Protein AF-A0A0A0K7F9-F1 (afdb_monomer_lite)

Radius of gyration: 14.3 Å; chains: 1; bounding box: 51×20×27 Å

Structure (mmCIF, N/CA/C/O backbone):
data_AF-A0A0A0K7F9-F1
#
_entry.id   AF-A0A0A0K7F9-F1
#
loop_
_atom_site.group_PDB
_atom_site.id
_atom_site.type_symbol
_atom_site.label_atom_id
_atom_site.label_alt_id
_atom_site.label_comp_id
_atom_site.label_asym_id
_atom_site.label_entity_id
_atom_site.label_seq_id
_atom_site.pdbx_PDB_ins_code
_atom_site.Cartn_x
_atom_site.Cartn_y
_atom_site.Cartn_z
_atom_site.occupancy
_atom_site.B_iso_or_equiv
_atom_site.auth_seq_id
_atom_site.auth_comp_id
_atom_site.auth_asym_id
_atom_site.auth_atom_id
_atom_site.pdbx_PDB_model_num
ATOM 1 N N . MET A 1 1 ? 19.541 -2.576 3.528 1.00 57.06 1 MET A N 1
ATOM 2 C CA . MET A 1 1 ? 18.963 -1.834 2.383 1.00 57.06 1 MET A CA 1
ATOM 3 C C . MET A 1 1 ? 17.455 -1.748 2.613 1.00 57.06 1 MET A C 1
ATOM 5 O O . MET A 1 1 ? 16.834 -2.790 2.758 1.00 57.06 1 MET A O 1
ATOM 9 N N . HIS A 1 2 ? 16.906 -0.538 2.755 1.00 83.38 2 HIS A N 1
ATOM 10 C CA . HIS A 1 2 ? 15.570 -0.234 3.313 1.00 83.38 2 HIS A CA 1
ATOM 11 C C . HIS A 1 2 ? 14.704 0.555 2.309 1.00 83.38 2 HIS A C 1
ATOM 13 O O . HIS A 1 2 ? 14.181 1.621 2.613 1.00 83.38 2 HIS A O 1
ATOM 19 N N . LEU A 1 3 ? 14.628 0.080 1.061 1.00 92.56 3 LEU A N 1
ATOM 20 C CA . LEU A 1 3 ? 14.167 0.894 -0.077 1.00 92.56 3 LEU A CA 1
ATOM 21 C C . LEU A 1 3 ? 12.669 1.244 -0.069 1.00 92.56 3 LEU A C 1
ATOM 23 O O . LEU A 1 3 ? 12.303 2.229 -0.692 1.00 92.56 3 LEU A O 1
ATOM 27 N N . CYS A 1 4 ? 11.833 0.469 0.626 1.00 97.00 4 CYS A N 1
ATOM 28 C CA . CYS A 1 4 ? 10.380 0.691 0.731 1.00 97.00 4 CYS A CA 1
ATOM 29 C C . CYS A 1 4 ? 9.926 0.762 2.200 1.00 97.00 4 CYS A C 1
ATOM 31 O O . CYS A 1 4 ? 8.844 0.294 2.567 1.00 97.00 4 CYS A O 1
ATOM 33 N N . ASP A 1 5 ? 10.811 1.232 3.088 1.00 96.56 5 ASP A N 1
ATOM 34 C CA . ASP A 1 5 ? 10.551 1.265 4.530 1.00 96.56 5 ASP A CA 1
ATOM 35 C C . ASP A 1 5 ? 9.466 2.275 4.905 1.00 96.56 5 ASP A C 1
ATOM 37 O O . ASP A 1 5 ? 8.752 2.054 5.883 1.00 96.56 5 ASP A O 1
ATOM 41 N N . LEU A 1 6 ? 9.334 3.364 4.145 1.00 97.00 6 LEU A N 1
ATOM 42 C CA . LEU A 1 6 ? 8.302 4.370 4.374 1.00 97.00 6 LEU A CA 1
ATOM 43 C C . LEU A 1 6 ? 6.913 3.776 4.115 1.00 97.00 6 LEU A C 1
ATOM 45 O O . LEU A 1 6 ? 6.088 3.742 5.025 1.00 97.00 6 LEU A O 1
ATOM 49 N N . GLU A 1 7 ? 6.691 3.208 2.930 1.00 98.00 7 GLU A N 1
ATOM 50 C CA . GLU A 1 7 ? 5.416 2.600 2.536 1.00 98.00 7 GLU A CA 1
ATOM 51 C C . GLU A 1 7 ? 5.065 1.426 3.455 1.00 98.00 7 GLU A C 1
ATOM 53 O O . GLU A 1 7 ? 3.919 1.281 3.887 1.00 98.00 7 GLU A O 1
ATOM 58 N N . LYS A 1 8 ? 6.068 0.615 3.826 1.00 97.62 8 LYS A N 1
ATOM 59 C CA . LYS A 1 8 ? 5.904 -0.458 4.813 1.00 97.62 8 LYS A CA 1
ATOM 60 C C . LYS A 1 8 ? 5.426 0.094 6.154 1.00 97.62 8 LYS A C 1
ATOM 62 O O . LYS A 1 8 ? 4.493 -0.456 6.736 1.00 97.62 8 LYS A O 1
ATOM 67 N N . LYS A 1 9 ? 6.078 1.138 6.678 1.00 97.94 9 LYS A N 1
ATOM 68 C CA . LYS A 1 9 ? 5.716 1.743 7.970 1.00 97.94 9 LYS A CA 1
ATOM 69 C C . LYS A 1 9 ? 4.313 2.328 7.925 1.00 97.94 9 LYS A C 1
ATOM 71 O O . LYS A 1 9 ? 3.550 2.070 8.850 1.00 97.94 9 LYS A O 1
ATOM 76 N N . GLU A 1 10 ? 3.959 3.046 6.864 1.00 98.12 10 GLU A N 1
ATOM 77 C CA . GLU A 1 10 ? 2.614 3.599 6.684 1.00 98.12 10 GLU A CA 1
ATOM 78 C C . GLU A 1 10 ? 1.555 2.489 6.677 1.00 98.12 10 GLU A C 1
ATOM 80 O O . GLU A 1 10 ? 0.595 2.547 7.450 1.00 98.12 10 GLU A O 1
ATOM 85 N N . TYR A 1 11 ? 1.766 1.432 5.885 1.00 98.31 11 TYR A N 1
ATOM 86 C CA . TYR A 1 11 ? 0.846 0.298 5.818 1.00 98.31 11 TYR A CA 1
ATOM 87 C C . TYR A 1 11 ? 0.698 -0.416 7.169 1.00 98.31 11 TYR A C 1
ATOM 89 O O . TYR A 1 11 ? -0.418 -0.606 7.657 1.00 98.31 11 TYR A O 1
ATOM 97 N N . LEU A 1 12 ? 1.814 -0.763 7.819 1.00 97.88 12 LEU A N 1
ATOM 98 C CA . LEU A 1 12 ? 1.791 -1.442 9.116 1.00 97.88 12 LEU A CA 1
ATOM 99 C C . LEU A 1 12 ? 1.196 -0.565 10.222 1.00 97.88 12 LEU A C 1
ATOM 101 O O . LEU A 1 12 ? 0.521 -1.085 11.110 1.00 97.88 12 LEU A O 1
ATOM 105 N N . ASN A 1 13 ? 1.431 0.747 10.188 1.00 98.38 13 ASN A N 1
ATOM 106 C CA . ASN A 1 13 ? 0.832 1.671 11.143 1.00 98.38 13 ASN A CA 1
ATOM 107 C C . ASN A 1 13 ? -0.687 1.734 10.963 1.00 98.38 13 ASN A C 1
ATOM 109 O O . ASN A 1 13 ? -1.414 1.627 11.946 1.00 98.38 13 ASN A O 1
ATOM 113 N N . CYS A 1 14 ? -1.171 1.807 9.720 1.00 98.50 14 CYS A N 1
ATOM 114 C CA . CYS A 1 14 ? -2.603 1.747 9.441 1.00 98.50 14 CYS A CA 1
ATOM 115 C C . CYS A 1 14 ? -3.235 0.450 9.953 1.00 98.50 14 CYS A C 1
ATOM 117 O O . CYS A 1 14 ? -4.292 0.495 10.575 1.00 98.50 14 CYS A O 1
ATOM 119 N N . LEU A 1 15 ? -2.597 -0.709 9.754 1.00 98.12 15 LEU A N 1
ATOM 120 C CA . LEU A 1 15 ? -3.123 -1.971 10.288 1.00 98.12 15 LEU A CA 1
ATOM 121 C C . LEU A 1 15 ? -3.261 -1.919 11.812 1.00 98.12 15 LEU A C 1
ATOM 123 O O . LEU A 1 15 ? -4.297 -2.302 12.346 1.00 98.12 15 LEU A O 1
ATOM 127 N N . LYS A 1 16 ? -2.253 -1.390 12.511 1.00 98.06 16 LYS A N 1
ATOM 128 C CA . LYS A 1 16 ? -2.295 -1.256 13.973 1.00 98.06 16 LYS A CA 1
ATOM 129 C C . LYS A 1 16 ? -3.425 -0.333 14.434 1.00 98.06 16 LYS A C 1
ATOM 131 O O . LYS A 1 16 ? -4.146 -0.683 15.361 1.00 98.06 16 LYS A O 1
ATOM 136 N N . THR A 1 17 ? -3.606 0.818 13.789 1.00 97.94 17 THR A N 1
ATOM 137 C CA . THR A 1 17 ? -4.622 1.806 14.195 1.00 97.94 17 THR A CA 1
ATOM 138 C C . THR A 1 17 ? -6.037 1.449 13.741 1.00 97.94 17 THR A C 1
ATOM 140 O O . THR A 1 17 ? -7.006 1.887 14.354 1.00 97.94 17 THR A O 1
ATOM 143 N N . SER A 1 18 ? -6.180 0.632 12.696 1.00 97.06 18 SER A N 1
ATOM 144 C CA . SER A 1 18 ? -7.477 0.199 12.159 1.00 97.06 18 SER A CA 1
ATOM 145 C C . SER A 1 18 ? -8.023 -1.085 12.793 1.00 97.06 18 SER A C 1
ATOM 147 O O . SER A 1 18 ? -9.114 -1.520 12.418 1.00 97.06 18 SER A O 1
ATOM 149 N N . GLY A 1 19 ? -7.299 -1.689 13.744 1.00 96.62 19 GLY A N 1
ATOM 150 C CA . GLY A 1 19 ? -7.667 -2.976 14.340 1.00 96.62 19 GLY A CA 1
ATOM 151 C C . GLY A 1 19 ? -7.472 -4.146 13.374 1.00 96.62 19 GLY A C 1
ATOM 152 O O . GLY A 1 19 ? -8.314 -5.031 13.305 1.00 96.62 19 GLY A O 1
ATOM 153 N N . HIS A 1 20 ? -6.385 -4.117 12.598 1.00 94.88 20 HIS A N 1
ATOM 154 C CA . HIS A 1 20 ? -6.012 -5.110 11.582 1.00 94.88 20 HIS A CA 1
ATOM 155 C C . HIS A 1 20 ? -7.002 -5.255 10.413 1.00 94.88 20 HIS A C 1
ATOM 157 O O . HIS A 1 20 ? -6.996 -6.254 9.693 1.00 94.88 20 HIS A O 1
ATOM 163 N N . LYS A 1 21 ? -7.804 -4.215 10.173 1.00 95.06 21 LYS A N 1
ATOM 164 C CA . LYS A 1 21 ? -8.762 -4.120 9.068 1.00 95.06 21 LYS A CA 1
ATOM 165 C C . LYS A 1 21 ? -8.068 -3.729 7.764 1.00 95.06 21 LYS A C 1
ATOM 167 O O . LYS A 1 21 ? -7.946 -2.549 7.424 1.00 95.06 21 LYS A O 1
ATOM 172 N N . SER A 1 22 ? -7.559 -4.735 7.053 1.00 92.50 22 SER A N 1
ATOM 173 C CA . SER A 1 22 ? -6.751 -4.571 5.834 1.00 92.50 22 SER A CA 1
ATOM 174 C C . SER A 1 22 ? -7.457 -3.784 4.726 1.00 92.50 22 SER A C 1
ATOM 176 O O . SER A 1 22 ? -6.804 -3.045 3.989 1.00 92.50 22 SER A O 1
ATOM 178 N N . GLU A 1 23 ? -8.783 -3.872 4.634 1.00 94.06 23 GLU A N 1
ATOM 179 C CA . GLU A 1 23 ? -9.609 -3.146 3.670 1.00 94.06 23 GLU A CA 1
ATOM 180 C C . GLU A 1 23 ? -9.490 -1.623 3.829 1.00 94.06 23 GLU A C 1
ATOM 182 O O . GLU A 1 23 ? -9.378 -0.900 2.836 1.00 94.06 23 GLU A O 1
ATOM 187 N N . LYS A 1 24 ? -9.382 -1.130 5.071 1.00 95.56 24 LYS A N 1
ATOM 188 C CA . LYS A 1 24 ? -9.174 0.300 5.363 1.00 95.56 24 LYS A CA 1
ATOM 189 C C . LYS A 1 24 ? -7.785 0.780 4.942 1.00 95.56 24 LYS A C 1
ATOM 191 O O . LYS A 1 24 ? -7.591 1.955 4.634 1.00 95.56 24 LYS A O 1
ATOM 196 N N . CYS A 1 25 ? -6.829 -0.142 4.887 1.00 97.69 25 CYS A N 1
ATOM 197 C CA . CYS A 1 25 ? -5.436 0.116 4.545 1.00 97.69 25 CYS A CA 1
ATOM 198 C C . CYS A 1 25 ? -5.088 -0.263 3.099 1.00 97.69 25 CYS A C 1
ATOM 200 O O . CYS A 1 25 ? -3.916 -0.194 2.724 1.00 97.69 25 CYS A O 1
ATOM 202 N N . ARG A 1 26 ? -6.080 -0.628 2.268 1.00 96.06 26 ARG A N 1
ATOM 203 C CA . ARG A 1 26 ? -5.876 -1.111 0.890 1.00 96.06 26 ARG A CA 1
ATOM 204 C C . ARG A 1 26 ? -5.062 -0.142 0.028 1.00 96.06 26 ARG A C 1
ATOM 206 O O . ARG A 1 26 ? -4.216 -0.560 -0.746 1.00 96.06 26 ARG A O 1
ATOM 213 N N . HIS A 1 27 ? -5.268 1.164 0.171 1.00 95.75 27 HIS A N 1
ATOM 214 C CA . HIS A 1 27 ? -4.496 2.159 -0.581 1.00 95.75 27 HIS A CA 1
ATOM 215 C C . HIS A 1 27 ? -3.007 2.204 -0.174 1.00 95.75 27 HIS A C 1
ATOM 217 O O . HIS A 1 27 ? -2.151 2.477 -1.012 1.00 95.75 27 HIS A O 1
ATOM 223 N N . LEU A 1 28 ? -2.680 1.895 1.086 1.00 97.75 28 LEU A N 1
ATOM 224 C CA . LEU A 1 28 ? -1.298 1.846 1.581 1.00 97.75 28 LEU A CA 1
ATOM 225 C C . LEU A 1 28 ? -0.614 0.532 1.215 1.00 97.75 28 LEU A C 1
ATOM 227 O O . LEU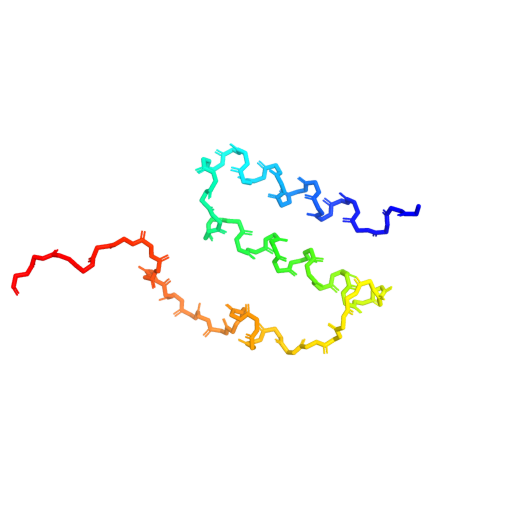 A 1 28 ? 0.552 0.542 0.826 1.00 97.75 28 LEU A O 1
ATOM 231 N N . SER A 1 29 ? -1.339 -0.591 1.279 1.00 97.19 29 SER A N 1
ATOM 232 C CA . SER A 1 29 ? -0.810 -1.867 0.788 1.00 97.19 29 SER A CA 1
ATOM 233 C C . SER A 1 29 ? -0.517 -1.801 -0.712 1.00 97.19 29 SER A C 1
ATOM 235 O O . SER A 1 29 ? 0.530 -2.287 -1.135 1.00 97.19 29 SER A O 1
ATOM 237 N N . LYS A 1 30 ? -1.370 -1.112 -1.489 1.00 97.00 30 LYS A N 1
ATOM 238 C CA . LYS A 1 30 ? -1.144 -0.819 -2.911 1.00 97.00 30 LYS A CA 1
ATOM 239 C C . LYS A 1 30 ? 0.205 -0.128 -3.139 1.00 97.00 30 LYS A C 1
ATOM 241 O O . LYS A 1 30 ? 1.060 -0.681 -3.826 1.00 97.00 30 LYS A O 1
ATOM 246 N N . ARG A 1 31 ? 0.424 1.022 -2.485 1.00 97.44 31 ARG A N 1
ATOM 247 C CA . ARG A 1 31 ? 1.672 1.804 -2.585 1.00 97.44 31 ARG A CA 1
ATOM 248 C C . ARG A 1 31 ? 2.901 0.988 -2.184 1.00 97.44 31 ARG A C 1
ATOM 250 O O . ARG A 1 31 ? 3.945 1.066 -2.827 1.00 97.44 31 ARG A O 1
ATOM 257 N N . TYR A 1 32 ? 2.777 0.175 -1.135 1.00 97.56 32 TYR A N 1
ATOM 258 C CA . TYR A 1 32 ? 3.872 -0.678 -0.681 1.00 97.56 32 TYR A CA 1
ATOM 259 C C . TYR A 1 32 ? 4.256 -1.743 -1.716 1.00 97.56 32 TYR A C 1
ATOM 261 O O . TYR A 1 32 ? 5.444 -1.955 -1.971 1.00 97.56 32 TYR A O 1
ATOM 269 N N . LEU A 1 33 ? 3.272 -2.396 -2.335 1.00 96.69 33 LEU A N 1
ATOM 270 C CA . LEU A 1 33 ? 3.515 -3.403 -3.369 1.00 96.69 33 LEU A CA 1
ATOM 271 C C . LEU A 1 33 ? 4.091 -2.782 -4.645 1.00 96.69 33 LEU A C 1
ATOM 273 O O . LEU A 1 33 ? 5.051 -3.321 -5.195 1.00 96.69 33 LEU A O 1
ATOM 277 N N . GLU A 1 34 ? 3.585 -1.619 -5.058 1.00 96.50 34 GLU A N 1
ATOM 278 C CA . GLU A 1 34 ? 4.121 -0.854 -6.191 1.00 96.50 34 GLU A CA 1
ATOM 279 C C . GLU A 1 34 ? 5.606 -0.526 -5.992 1.00 96.50 34 GLU A C 1
ATOM 281 O O . GLU A 1 34 ? 6.419 -0.851 -6.859 1.00 96.50 34 GLU A O 1
ATOM 286 N N . CYS A 1 35 ? 5.990 -0.009 -4.816 1.00 97.88 35 CYS A N 1
ATOM 287 C CA . CYS A 1 35 ? 7.399 0.253 -4.503 1.00 97.88 35 CYS A CA 1
ATOM 288 C C . CYS A 1 35 ? 8.256 -1.013 -4.633 1.00 97.88 35 CYS A C 1
ATOM 290 O O . CYS A 1 35 ? 9.326 -0.999 -5.247 1.00 97.88 35 CYS A O 1
ATOM 292 N N . ARG A 1 36 ? 7.789 -2.143 -4.086 1.00 97.12 36 ARG A N 1
ATOM 293 C CA . ARG A 1 36 ? 8.553 -3.395 -4.144 1.00 97.12 36 ARG A CA 1
ATOM 294 C C . ARG A 1 36 ? 8.739 -3.892 -5.572 1.00 97.12 36 ARG A C 1
ATOM 296 O O . ARG A 1 36 ? 9.832 -4.352 -5.894 1.00 97.12 36 ARG A O 1
ATOM 303 N N . MET A 1 37 ? 7.719 -3.789 -6.416 1.00 96.50 37 MET A N 1
ATOM 304 C CA . MET A 1 37 ? 7.818 -4.177 -7.825 1.00 96.50 37 MET A CA 1
ATOM 305 C C . MET A 1 37 ? 8.731 -3.236 -8.620 1.00 96.50 37 MET A C 1
ATOM 307 O O . MET A 1 37 ? 9.538 -3.701 -9.425 1.00 96.50 37 MET A O 1
ATOM 311 N N . GLU A 1 38 ? 8.668 -1.925 -8.370 1.00 96.25 38 GLU A N 1
ATOM 312 C CA . GLU A 1 38 ? 9.533 -0.936 -9.028 1.00 96.25 38 GLU A CA 1
ATOM 313 C C . GLU A 1 38 ? 11.013 -1.154 -8.682 1.00 96.25 38 GLU A C 1
ATOM 315 O O . GLU A 1 38 ? 11.883 -1.095 -9.552 1.00 96.25 38 GLU A O 1
ATOM 320 N N . LYS A 1 39 ? 11.306 -1.473 -7.416 1.00 96.00 39 LYS A N 1
ATOM 321 C CA . LYS A 1 39 ? 12.670 -1.740 -6.934 1.00 96.00 39 LYS A CA 1
ATOM 322 C C . LYS A 1 39 ? 13.139 -3.178 -7.176 1.00 96.00 39 LYS A C 1
ATOM 324 O O . LYS A 1 39 ? 14.196 -3.552 -6.675 1.00 96.00 39 LYS A O 1
ATOM 329 N N . ASN A 1 40 ? 12.380 -3.978 -7.930 1.00 95.19 40 ASN A N 1
ATOM 330 C CA . ASN A 1 40 ? 12.662 -5.394 -8.202 1.00 95.19 40 ASN A CA 1
ATOM 331 C C . ASN A 1 40 ? 12.839 -6.240 -6.919 1.00 95.19 40 ASN A C 1
ATOM 333 O O . ASN A 1 40 ? 13.558 -7.234 -6.902 1.00 95.19 40 ASN A O 1
ATOM 337 N N . LEU A 1 41 ? 12.169 -5.844 -5.832 1.00 94.31 41 LEU A N 1
ATOM 338 C CA . LEU A 1 41 ? 12.073 -6.578 -4.561 1.00 94.31 41 LEU A CA 1
ATOM 339 C C . LEU A 1 41 ? 10.871 -7.542 -4.532 1.00 94.31 41 LEU A C 1
ATOM 341 O O . LEU A 1 41 ? 10.585 -8.164 -3.499 1.00 94.31 41 LEU A O 1
ATOM 345 N N . MET A 1 42 ? 10.123 -7.589 -5.635 1.00 92.44 42 MET A N 1
ATOM 346 C CA . MET A 1 42 ? 8.996 -8.468 -5.924 1.00 92.44 42 MET A CA 1
ATOM 347 C C . MET A 1 42 ? 8.864 -8.607 -7.449 1.00 92.44 42 MET A C 1
ATOM 349 O O . MET A 1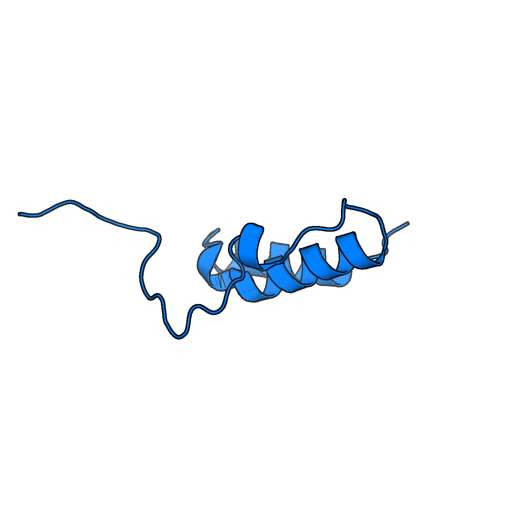 42 ? 9.209 -7.678 -8.183 1.00 92.44 42 MET A O 1
ATOM 353 N N . ALA A 1 43 ? 8.377 -9.757 -7.922 1.00 94.69 43 ALA A N 1
ATOM 354 C CA . ALA A 1 43 ? 8.053 -9.949 -9.333 1.00 94.69 43 ALA A CA 1
ATOM 355 C C . ALA A 1 43 ? 6.970 -8.954 -9.774 1.00 94.69 43 ALA A C 1
ATOM 357 O O . ALA A 1 43 ? 6.030 -8.686 -9.028 1.00 94.69 43 ALA A O 1
ATOM 358 N N . LYS A 1 44 ? 7.106 -8.404 -10.982 1.00 94.06 44 LYS A N 1
ATOM 359 C CA . LYS A 1 44 ? 6.122 -7.471 -11.537 1.00 94.06 44 LYS A CA 1
ATOM 360 C C . LYS A 1 44 ? 4.871 -8.242 -11.956 1.00 94.06 44 LYS A C 1
ATOM 362 O O . LYS A 1 44 ? 4.983 -9.219 -12.693 1.00 94.06 44 LYS A O 1
ATOM 367 N N . GLN A 1 45 ? 3.711 -7.793 -11.491 1.00 93.50 45 GLN A N 1
ATOM 368 C CA . GLN A 1 45 ? 2.391 -8.327 -11.831 1.00 93.50 45 GLN A CA 1
ATOM 369 C C . GLN A 1 45 ? 1.406 -7.170 -11.999 1.00 93.50 45 GLN A C 1
ATOM 371 O O . GLN A 1 45 ? 1.660 -6.064 -11.510 1.00 93.50 45 GLN A O 1
ATOM 376 N N . ASP A 1 46 ? 0.296 -7.409 -12.694 1.00 93.88 46 ASP A N 1
ATOM 377 C CA . ASP A 1 46 ? -0.729 -6.385 -12.850 1.00 93.88 46 ASP A CA 1
ATOM 378 C C . ASP A 1 46 ? -1.449 -6.144 -11.512 1.00 93.88 46 ASP A C 1
ATOM 380 O O . ASP A 1 46 ? -1.824 -7.067 -10.786 1.00 93.88 46 ASP A O 1
ATOM 384 N N . MET A 1 47 ? -1.662 -4.875 -11.170 1.00 92.62 47 MET A N 1
ATOM 385 C CA . MET A 1 47 ? -2.327 -4.502 -9.923 1.00 92.62 47 MET A CA 1
ATOM 386 C C . MET A 1 47 ? -3.776 -5.001 -9.860 1.00 92.62 47 MET A C 1
ATOM 388 O O . MET A 1 47 ? -4.281 -5.280 -8.775 1.00 92.62 47 MET A O 1
ATOM 392 N N . THR A 1 48 ? -4.448 -5.148 -10.998 1.00 93.19 48 THR A N 1
ATOM 393 C CA . THR A 1 48 ? -5.793 -5.728 -11.088 1.00 93.19 48 THR A CA 1
ATOM 394 C C . THR A 1 48 ? -5.814 -7.197 -10.661 1.00 93.19 48 THR A C 1
ATOM 396 O O . THR A 1 48 ? -6.697 -7.571 -9.889 1.00 93.19 48 THR A O 1
ATOM 399 N N . GLU A 1 49 ? -4.810 -7.989 -11.054 1.00 92.56 49 GLU A N 1
ATOM 400 C CA . GLU A 1 49 ? -4.647 -9.401 -10.663 1.00 92.56 49 GLU A CA 1
ATOM 401 C C . GLU A 1 49 ? -4.368 -9.552 -9.164 1.00 92.56 49 GLU A C 1
ATOM 403 O O . GLU A 1 49 ? -4.790 -10.517 -8.531 1.00 92.56 49 GLU A O 1
ATOM 408 N N . LEU A 1 50 ? -3.718 -8.551 -8.569 1.00 92.00 50 LEU A N 1
ATOM 409 C CA . LEU A 1 50 ? -3.490 -8.451 -7.126 1.00 92.00 50 LEU A CA 1
ATOM 410 C C . LEU A 1 50 ? -4.708 -7.905 -6.356 1.00 92.00 50 LEU A C 1
ATOM 412 O O . LEU A 1 50 ? -4.606 -7.578 -5.173 1.00 92.00 50 LEU A O 1
ATOM 416 N N . GLY A 1 51 ? -5.862 -7.769 -7.014 1.00 91.31 51 GLY A N 1
ATOM 417 C CA . GLY A 1 51 ? -7.096 -7.292 -6.394 1.00 91.31 51 GLY A CA 1
ATOM 418 C C . GLY A 1 51 ? -7.155 -5.774 -6.195 1.00 91.31 51 GLY A C 1
ATOM 419 O O . GLY A 1 51 ? -8.003 -5.298 -5.439 1.00 91.31 51 GLY A O 1
ATOM 420 N N . PHE A 1 52 ? -6.301 -4.989 -6.868 1.00 92.62 52 PHE A N 1
ATOM 421 C CA . PHE A 1 52 ? -6.305 -3.513 -6.873 1.00 92.62 52 PHE A CA 1
ATOM 422 C C . PHE A 1 52 ? -6.987 -2.889 -8.099 1.00 92.62 52 PHE A C 1
ATOM 424 O O . PHE A 1 52 ? -6.794 -1.701 -8.373 1.00 92.62 52 PHE A O 1
ATOM 431 N N . GLY A 1 53 ? -7.798 -3.665 -8.821 1.00 86.94 53 GLY A N 1
ATOM 432 C CA . GLY A 1 53 ? -8.578 -3.165 -9.951 1.00 86.94 53 GLY A CA 1
ATOM 433 C C . GLY A 1 53 ? -9.580 -2.075 -9.562 1.00 86.94 53 GLY A C 1
ATOM 434 O O . GLY A 1 53 ? -9.879 -1.882 -8.375 1.00 86.94 53 GLY A O 1
ATOM 435 N N . ASN A 1 54 ? -10.063 -1.348 -10.580 1.00 68.94 54 ASN A N 1
ATOM 436 C CA . ASN A 1 54 ? -11.039 -0.262 -10.457 1.00 68.94 54 ASN A CA 1
ATOM 437 C C . A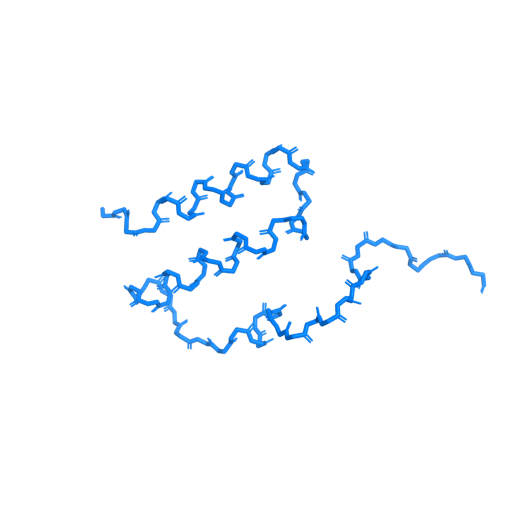SN A 1 54 ? -12.350 -0.778 -9.858 1.00 68.94 54 ASN A C 1
ATOM 439 O O . ASN A 1 54 ? -13.287 -1.144 -10.558 1.00 68.94 54 ASN A O 1
ATOM 443 N N . LEU A 1 55 ? -12.413 -0.769 -8.533 1.00 58.94 55 LEU A N 1
ATOM 444 C CA . LEU A 1 55 ? -13.652 -0.823 -7.785 1.00 58.94 55 LEU A CA 1
ATOM 445 C C . LEU A 1 55 ? -14.061 0.628 -7.565 1.00 58.94 55 LEU A C 1
ATOM 447 O O . LEU A 1 55 ? -13.738 1.232 -6.540 1.00 58.94 55 LEU A O 1
ATOM 451 N N . SER A 1 56 ? -14.756 1.199 -8.545 1.00 51.50 56 SER A N 1
ATOM 452 C CA . SER A 1 56 ? -15.703 2.268 -8.249 1.00 51.50 56 SER A CA 1
ATOM 453 C C . SER A 1 56 ? -16.686 1.696 -7.223 1.00 51.50 56 SER A C 1
ATOM 455 O O . SER A 1 56 ? -17.612 0.987 -7.584 1.00 51.50 56 SER A O 1
ATOM 457 N N . GLN A 1 57 ? -16.410 1.924 -5.937 1.00 52.56 57 GLN A N 1
ATOM 458 C CA . GLN A 1 57 ? -17.280 1.601 -4.802 1.00 52.56 57 GLN A CA 1
ATOM 459 C C . GLN A 1 57 ? -17.740 0.132 -4.701 1.00 52.56 57 GLN A C 1
ATOM 461 O O . GLN A 1 57 ? -18.924 -0.162 -4.814 1.00 52.56 57 GLN A O 1
ATOM 466 N N . ALA A 1 58 ? -16.845 -0.803 -4.372 1.00 46.53 58 ALA A N 1
ATOM 467 C CA . ALA A 1 58 ? -17.289 -2.075 -3.792 1.00 46.53 58 ALA A CA 1
ATOM 468 C C . ALA A 1 58 ? -17.205 -2.000 -2.266 1.00 46.53 58 ALA A C 1
ATOM 470 O O . ALA A 1 58 ? -16.194 -2.324 -1.648 1.00 46.53 58 ALA A O 1
ATOM 471 N N . ASN A 1 59 ? -18.312 -1.558 -1.678 1.00 49.62 59 ASN A N 1
ATOM 472 C CA . ASN A 1 59 ? -18.664 -1.639 -0.262 1.00 49.62 59 ASN A CA 1
ATOM 473 C C . ASN A 1 59 ? -18.860 -3.092 0.233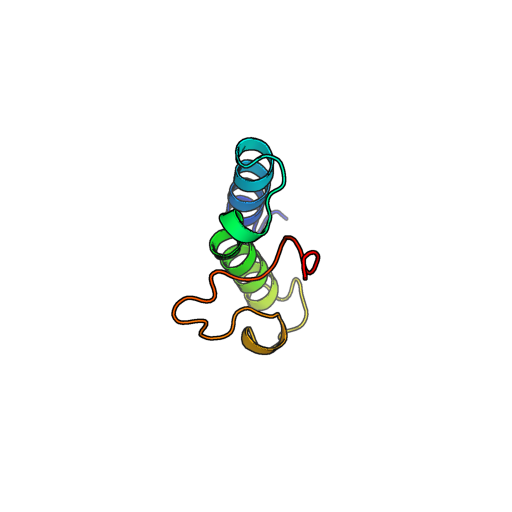 1.00 49.62 59 ASN A C 1
ATOM 475 O O . ASN A 1 59 ? -19.715 -3.327 1.074 1.00 49.62 59 ASN A O 1
ATOM 479 N N . LEU A 1 60 ? -18.156 -4.099 -0.292 1.00 50.44 60 LEU A N 1
ATOM 480 C CA . LEU A 1 60 ? -18.461 -5.502 0.016 1.00 50.44 60 LEU A CA 1
ATOM 481 C C . LEU A 1 60 ? -17.231 -6.401 -0.133 1.00 50.44 60 LEU A C 1
ATOM 483 O O . LEU A 1 60 ? -17.040 -7.030 -1.167 1.00 50.44 60 LEU A O 1
ATOM 487 N N . SER A 1 61 ? -16.425 -6.516 0.919 1.00 54.81 61 SER A N 1
ATOM 488 C CA . SER A 1 61 ? -15.683 -7.759 1.168 1.00 54.81 61 SER A CA 1
ATOM 489 C C . SER A 1 61 ? -15.158 -7.768 2.597 1.00 54.81 61 SER A C 1
ATOM 491 O O . SER A 1 61 ? -14.053 -7.298 2.866 1.00 54.81 61 SER A O 1
ATOM 493 N N . GLY A 1 62 ? -15.986 -8.299 3.495 1.00 50.53 62 GLY A N 1
ATOM 494 C CA . GLY A 1 62 ? -15.596 -8.627 4.860 1.00 50.53 62 GLY A CA 1
ATOM 495 C C . GLY A 1 62 ? -16.717 -8.454 5.875 1.00 50.53 62 GLY A C 1
ATOM 496 O O . GLY A 1 62 ? -16.529 -7.688 6.804 1.00 50.53 62 GLY A O 1
ATOM 497 N N . ASP A 1 63 ? -17.886 -9.064 5.646 1.00 45.16 63 ASP A N 1
ATOM 498 C CA . ASP A 1 63 ? -18.661 -9.792 6.666 1.00 45.16 63 ASP A CA 1
ATOM 499 C C . ASP A 1 63 ? -20.077 -10.131 6.160 1.00 45.16 63 ASP A C 1
ATOM 501 O O . ASP A 1 63 ? -20.815 -9.272 5.685 1.00 45.16 63 ASP A O 1
ATOM 505 N N . LYS A 1 64 ? -20.449 -11.400 6.376 1.00 42.72 64 LYS A N 1
ATOM 506 C CA . LYS A 1 64 ? -21.817 -11.927 6.507 1.00 42.72 64 LYS A CA 1
ATOM 507 C C . LYS A 1 64 ? -22.643 -12.179 5.229 1.00 42.72 64 LYS A C 1
ATOM 509 O O . LYS A 1 64 ? -23.535 -11.416 4.876 1.00 42.72 64 LYS A O 1
ATOM 514 N N . LEU A 1 65 ? -22.456 -13.365 4.636 1.00 46.56 65 LEU A N 1
ATOM 515 C CA . LEU A 1 65 ? -23.605 -14.136 4.146 1.00 46.56 65 LEU A CA 1
ATOM 516 C C . LEU A 1 65 ? -24.117 -14.985 5.316 1.00 46.56 65 LEU A C 1
ATOM 518 O O . LEU A 1 65 ? -23.655 -16.095 5.543 1.00 46.56 65 LEU A O 1
ATOM 522 N N . GLU A 1 66 ? -25.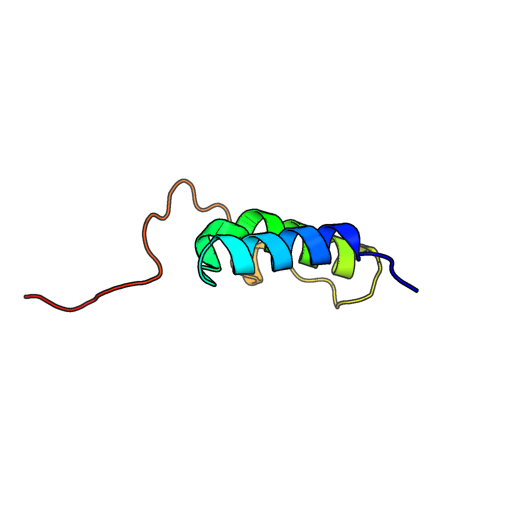023 -14.404 6.087 1.00 56.78 66 GLU A N 1
ATOM 523 C CA . GLU A 1 66 ? -25.984 -15.108 6.934 1.00 56.78 66 GLU A CA 1
ATOM 524 C C . GLU A 1 66 ? -27.218 -14.204 6.969 1.00 56.78 66 GLU A C 1
ATOM 526 O O . GLU A 1 66 ? -27.061 -13.002 7.212 1.00 56.78 66 GLU A O 1
ATOM 531 N N . GLN A 1 67 ? -28.399 -14.813 6.783 1.00 42.66 67 GLN A N 1
ATOM 532 C CA . GLN A 1 67 ? -29.749 -14.285 7.048 1.00 42.66 67 GLN A CA 1
ATOM 533 C C . GLN A 1 67 ? -30.580 -13.857 5.820 1.00 42.66 67 GLN A C 1
ATOM 535 O O . GLN A 1 67 ? -30.789 -12.669 5.585 1.00 42.66 67 GLN A O 1
ATOM 540 N N . LEU A 1 68 ? -31.088 -14.829 5.050 1.00 38.31 68 LEU A N 1
ATOM 541 C CA . LEU A 1 68 ? -32.436 -15.438 5.172 1.00 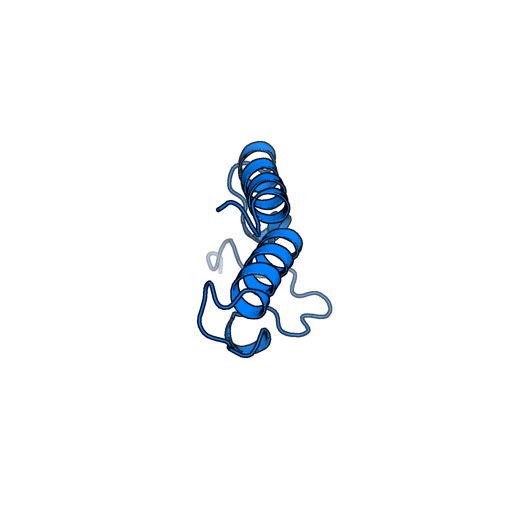38.31 68 LEU A CA 1
ATOM 542 C C . LEU A 1 68 ? -32.736 -16.319 3.950 1.00 38.31 68 LEU A C 1
ATOM 544 O O . LEU A 1 68 ? -32.607 -15.814 2.814 1.00 38.31 68 LEU A O 1
#

Secondary structure (DSSP, 8-state):
--TTHHHHHHHHHHHHHTTS-GGGGHHHHHHHHHHHHHTTSS----TIIIIIS--S----SSS-----

InterPro domains:
  IPR010625 CHCH [PF06747] (4-38)

pLDDT: mean 84.95, std 19.43, range [38.31, 98.5]

Sequence (68 aa):
MHLCDLEKKEYLNCLKTSGHKSEKCRHLSKRYLECRMEKNLMAKQDMTELGFGNLSQANLSGDKLEQL

Foldseek 3Di:
DCQLVPLVCQLVVCCVVVVNPNVSSVVSVLVSVVSCCVVVVDPDDDVVVVVNDDPPDPPDDDDDPDDD

Organism: Cucumis sativus (NCBI:txid3659)